Protein AF-A0A348N1P0-F1 (afdb_monomer_lite)

pLDDT: mean 90.87, std 13.19, range [50.12, 98.62]

Structure (mmCIF, N/CA/C/O backbone):
data_AF-A0A348N1P0-F1
#
_entry.id   AF-A0A348N1P0-F1
#
loop_
_atom_site.group_PDB
_atom_site.id
_atom_site.type_symbol
_atom_site.label_atom_id
_atom_site.label_alt_id
_atom_site.label_comp_id
_atom_site.label_asym_id
_atom_site.label_entity_id
_atom_site.label_seq_id
_atom_site.pdbx_PDB_ins_code
_atom_site.Cartn_x
_atom_site.Cartn_y
_atom_site.Cartn_z
_atom_site.occupancy
_atom_site.B_iso_or_equiv
_atom_site.auth_seq_id
_atom_site.auth_comp_id
_atom_site.auth_asym_id
_atom_site.auth_atom_id
_atom_site.pdbx_PDB_model_num
ATOM 1 N N . ALA A 1 1 ? 12.861 -6.889 -26.260 1.00 60.06 1 ALA A N 1
ATOM 2 C CA . ALA A 1 1 ? 13.540 -8.095 -26.791 1.00 60.06 1 ALA A CA 1
ATOM 3 C C . ALA A 1 1 ? 12.643 -9.335 -26.723 1.00 60.06 1 ALA A C 1
ATOM 5 O O . ALA A 1 1 ? 12.264 -9.810 -27.781 1.00 60.06 1 ALA A O 1
ATOM 6 N N . LYS A 1 2 ? 12.214 -9.805 -25.535 1.00 54.12 2 LYS A N 1
ATOM 7 C CA . LYS A 1 2 ? 11.290 -10.959 -25.396 1.00 54.12 2 LYS A CA 1
ATOM 8 C C . LYS A 1 2 ? 9.983 -10.829 -26.199 1.00 54.12 2 LYS A C 1
ATOM 10 O O . LYS A 1 2 ? 9.609 -11.762 -26.891 1.00 54.12 2 LYS A O 1
ATOM 15 N N . GLY A 1 3 ? 9.344 -9.656 -26.191 1.00 59.50 3 GLY A N 1
ATOM 16 C CA . GLY A 1 3 ? 8.125 -9.423 -26.982 1.00 59.50 3 GLY A CA 1
ATOM 17 C C . GLY A 1 3 ? 8.316 -9.469 -28.507 1.00 59.50 3 GLY A C 1
ATOM 18 O O . GLY A 1 3 ? 7.347 -9.676 -29.222 1.00 59.50 3 GLY A O 1
ATOM 19 N N . MET A 1 4 ? 9.547 -9.319 -29.017 1.00 58.16 4 MET A N 1
ATOM 20 C CA . MET A 1 4 ? 9.832 -9.373 -30.462 1.00 58.16 4 MET A CA 1
ATOM 21 C C . MET A 1 4 ? 10.011 -10.803 -30.991 1.00 58.16 4 MET A C 1
ATOM 23 O O . MET A 1 4 ? 10.001 -10.992 -32.200 1.00 58.16 4 MET A O 1
ATOM 27 N N . VAL A 1 5 ? 10.175 -11.793 -30.106 1.00 62.28 5 VAL A N 1
ATOM 28 C CA . VAL A 1 5 ? 10.365 -13.215 -30.463 1.00 62.28 5 VAL A CA 1
ATOM 29 C C . VAL A 1 5 ? 9.165 -14.087 -30.066 1.00 62.28 5 VAL A C 1
ATOM 31 O O . VAL A 1 5 ? 9.246 -15.317 -30.086 1.00 62.28 5 VAL A O 1
ATOM 34 N N . PHE A 1 6 ? 8.039 -13.459 -29.699 1.00 50.12 6 PHE A N 1
ATOM 35 C CA . PHE A 1 6 ? 6.795 -14.161 -29.390 1.00 50.12 6 PHE A CA 1
ATOM 36 C C . PHE A 1 6 ? 6.279 -14.893 -30.635 1.00 50.12 6 PHE A C 1
ATOM 38 O O . PHE A 1 6 ? 5.990 -14.262 -31.650 1.00 50.12 6 PHE A O 1
ATOM 45 N N . GLY A 1 7 ? 6.182 -16.222 -30.556 1.00 55.19 7 GLY A N 1
ATOM 46 C CA . GLY A 1 7 ? 5.753 -17.092 -31.659 1.00 55.19 7 GLY A CA 1
ATOM 47 C C . GLY A 1 7 ? 6.871 -17.935 -32.283 1.00 55.19 7 GLY A C 1
ATOM 48 O O . GLY A 1 7 ? 6.569 -18.964 -32.878 1.00 55.19 7 GLY A O 1
ATOM 49 N N . GLU A 1 8 ? 8.143 -17.564 -32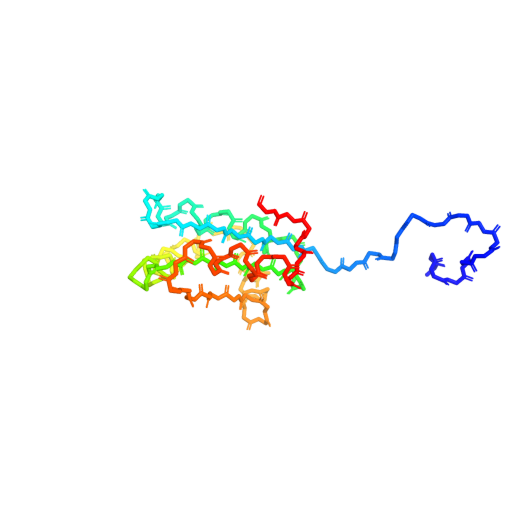.098 1.00 63.62 8 GLU A N 1
ATOM 50 C CA . GLU A 1 8 ? 9.306 -18.340 -32.575 1.00 63.62 8 GLU A CA 1
ATOM 51 C C . GLU A 1 8 ? 9.968 -19.141 -31.438 1.00 63.62 8 GLU A C 1
ATOM 53 O O . GLU A 1 8 ? 10.481 -20.240 -31.645 1.00 63.62 8 GLU A O 1
ATOM 58 N N . VAL A 1 9 ? 9.882 -18.625 -30.208 1.00 63.38 9 VAL A N 1
ATOM 59 C CA . VAL A 1 9 ? 10.261 -19.308 -28.964 1.00 63.38 9 VAL A CA 1
ATOM 60 C C . VAL A 1 9 ? 9.218 -19.032 -27.877 1.00 63.38 9 VAL A C 1
ATOM 62 O O . VAL A 1 9 ? 8.563 -17.987 -27.880 1.00 63.38 9 VAL A O 1
ATOM 65 N N . GLY A 1 10 ? 9.047 -19.964 -26.935 1.00 53.12 10 GLY A N 1
ATOM 66 C CA . GLY A 1 10 ? 8.177 -19.758 -25.776 1.00 53.12 10 GLY A CA 1
ATOM 67 C C . GLY A 1 10 ? 8.716 -18.639 -24.883 1.00 53.12 10 GLY A C 1
ATOM 68 O O . GLY A 1 10 ? 9.888 -18.653 -24.507 1.00 53.12 10 GLY A O 1
ATOM 69 N N . ILE A 1 11 ? 7.868 -17.674 -24.536 1.00 62.03 11 ILE A N 1
ATOM 70 C CA . ILE A 1 11 ? 8.147 -16.700 -23.477 1.00 62.03 11 ILE A CA 1
ATOM 71 C C . ILE A 1 11 ? 7.123 -16.914 -22.367 1.00 62.03 11 ILE A C 1
ATOM 73 O O . ILE A 1 11 ? 5.958 -17.159 -22.657 1.00 62.03 11 ILE A O 1
ATOM 77 N N . ASP A 1 12 ? 7.577 -16.828 -21.120 1.00 63.31 12 ASP A N 1
ATOM 78 C CA . ASP A 1 12 ? 6.749 -17.111 -19.943 1.00 63.31 12 ASP A CA 1
ATOM 79 C C . ASP A 1 12 ? 5.660 -16.036 -19.763 1.00 63.31 12 ASP A C 1
ATOM 81 O O . ASP A 1 12 ? 4.467 -16.304 -19.847 1.00 63.31 12 ASP A O 1
ATOM 85 N N . MET A 1 13 ? 6.084 -14.775 -19.628 1.00 57.34 13 MET A N 1
ATOM 86 C CA . MET A 1 13 ? 5.218 -13.607 -19.475 1.00 57.34 13 MET A CA 1
ATOM 87 C C . MET A 1 13 ? 5.992 -12.334 -19.861 1.00 57.34 13 MET A C 1
ATOM 89 O O . MET A 1 13 ? 7.229 -12.297 -19.785 1.00 57.34 13 MET A O 1
ATOM 93 N N . ILE A 1 14 ? 5.286 -11.291 -20.306 1.00 63.12 14 ILE A N 1
ATOM 94 C CA . ILE A 1 14 ? 5.850 -9.938 -20.415 1.00 63.12 14 ILE A CA 1
ATOM 95 C C . ILE A 1 14 ? 5.804 -9.334 -19.010 1.00 63.12 14 ILE A C 1
ATOM 97 O O . ILE A 1 14 ? 4.722 -9.207 -18.451 1.00 63.12 14 ILE A O 1
ATOM 101 N N . ALA A 1 15 ? 6.963 -9.003 -18.437 1.00 61.16 15 ALA A N 1
ATOM 102 C CA . ALA A 1 15 ? 7.027 -8.449 -17.088 1.00 61.16 15 ALA A CA 1
ATOM 103 C C . ALA A 1 15 ? 6.375 -7.057 -17.041 1.00 61.16 15 ALA A C 1
ATOM 105 O O . ALA A 1 15 ? 6.710 -6.192 -17.855 1.00 61.16 15 ALA A O 1
ATOM 106 N N . GLY A 1 16 ? 5.443 -6.880 -16.106 1.00 72.81 16 GLY A N 1
ATOM 107 C CA . GLY A 1 16 ? 4.964 -5.577 -15.658 1.00 72.81 16 GLY A CA 1
ATOM 108 C C . GLY A 1 16 ? 5.772 -5.083 -14.452 1.00 72.81 16 GLY A C 1
ATOM 109 O O . GLY A 1 16 ? 6.650 -5.803 -13.975 1.00 72.81 16 GLY A O 1
ATOM 110 N N . PRO A 1 17 ? 5.504 -3.858 -13.979 1.00 79.31 17 PRO A N 1
ATOM 111 C CA . PRO A 1 17 ? 6.059 -3.368 -12.724 1.00 79.31 17 PRO A CA 1
ATOM 112 C C . PRO A 1 17 ? 5.591 -4.237 -11.555 1.00 79.31 17 PRO A C 1
ATOM 114 O O . PRO A 1 17 ? 4.458 -4.717 -11.560 1.00 79.31 17 PRO A O 1
ATOM 117 N N . SER A 1 18 ? 6.467 -4.426 -10.574 1.00 86.94 18 SER A N 1
ATOM 118 C CA . SER A 1 18 ? 6.203 -5.290 -9.428 1.00 86.94 18 SER A CA 1
ATOM 119 C C . SER A 1 18 ? 5.126 -4.698 -8.512 1.00 86.94 18 SER A C 1
ATOM 121 O O . SER A 1 18 ? 5.088 -3.484 -8.288 1.00 86.94 18 SER A O 1
ATOM 123 N N . GLU A 1 19 ? 4.289 -5.552 -7.922 1.00 91.75 19 GLU A N 1
ATOM 124 C CA . GLU A 1 19 ? 3.143 -5.123 -7.104 1.00 91.75 19 GLU A CA 1
ATOM 125 C C . GLU A 1 19 ? 3.070 -5.856 -5.757 1.00 91.75 19 GLU A C 1
ATOM 127 O O . GLU A 1 19 ? 3.329 -7.060 -5.683 1.00 91.75 19 GLU A O 1
ATOM 132 N N . ILE A 1 20 ? 2.692 -5.125 -4.704 1.00 94.81 20 ILE A N 1
ATOM 133 C CA . ILE A 1 20 ? 2.227 -5.675 -3.428 1.00 94.81 20 ILE A CA 1
ATOM 134 C C . ILE A 1 20 ? 0.879 -5.058 -3.049 1.00 94.81 20 ILE A C 1
ATOM 136 O O . ILE A 1 20 ? 0.692 -3.838 -3.116 1.00 94.81 2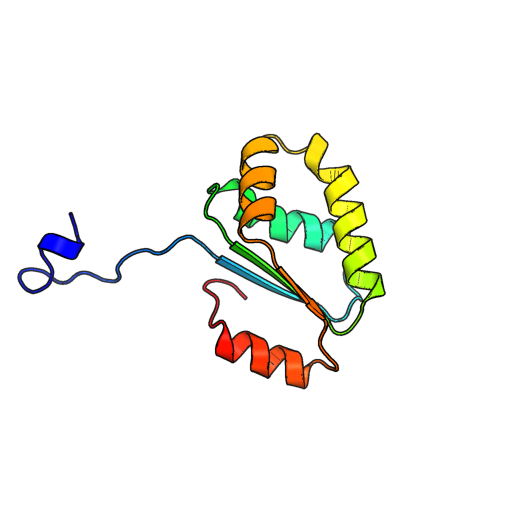0 ILE A O 1
ATOM 140 N N . LEU A 1 21 ? -0.048 -5.900 -2.605 1.00 97.56 21 LEU A N 1
ATOM 141 C CA . LEU A 1 21 ? -1.313 -5.492 -2.018 1.00 97.56 21 LEU A CA 1
ATOM 142 C C . LEU A 1 21 ? -1.446 -6.131 -0.642 1.00 97.56 21 LEU A C 1
ATOM 144 O O . LEU A 1 21 ? -1.378 -7.341 -0.519 1.00 97.56 21 LEU A O 1
ATOM 148 N N . ILE A 1 22 ? -1.700 -5.327 0.384 1.00 98.06 22 ILE A N 1
ATOM 149 C CA . ILE A 1 22 ? -1.905 -5.800 1.753 1.00 98.06 22 ILE A CA 1
ATOM 150 C C . ILE A 1 22 ? -3.367 -5.592 2.135 1.00 98.06 22 ILE A C 1
ATOM 152 O O . ILE A 1 22 ? -3.890 -4.486 2.005 1.00 98.06 22 ILE A O 1
ATOM 156 N N . VAL A 1 23 ? -4.022 -6.630 2.657 1.00 97.94 23 VAL A N 1
ATOM 157 C CA . VAL A 1 23 ? -5.332 -6.514 3.320 1.00 97.94 23 VAL A CA 1
ATOM 158 C C . VAL A 1 23 ? -5.131 -6.612 4.829 1.00 97.94 23 VAL A C 1
ATOM 160 O O . VAL A 1 23 ? -4.578 -7.596 5.313 1.00 97.94 23 VAL A O 1
ATOM 163 N N . CYS A 1 24 ? -5.585 -5.610 5.583 1.00 97.38 24 CYS A N 1
ATOM 164 C CA . CYS A 1 24 ? -5.414 -5.570 7.036 1.00 97.38 24 CYS A CA 1
ATOM 165 C C . CYS A 1 24 ? -6.702 -5.136 7.749 1.00 97.38 24 CYS A C 1
ATOM 167 O O . CYS A 1 24 ? -7.348 -4.173 7.345 1.00 97.38 24 CYS A O 1
ATOM 169 N N . ASP A 1 25 ? -7.039 -5.807 8.851 1.00 95.94 25 ASP A N 1
ATOM 170 C CA . ASP A 1 25 ? -8.209 -5.520 9.699 1.00 95.94 25 ASP A CA 1
ATOM 171 C C . ASP A 1 25 ? -7.915 -4.499 10.819 1.00 95.94 25 ASP A C 1
ATOM 173 O O . ASP A 1 25 ? -8.642 -4.412 11.810 1.00 95.94 25 ASP A O 1
ATOM 177 N N . GLY A 1 26 ? -6.793 -3.783 10.705 1.00 95.44 26 GLY A N 1
ATOM 178 C CA . GLY A 1 26 ? -6.363 -2.746 11.642 1.00 95.44 26 GLY A CA 1
ATOM 179 C C . GLY A 1 26 ? -5.705 -3.244 12.932 1.00 95.44 26 GLY A C 1
ATOM 180 O O . GLY A 1 26 ? -5.332 -2.433 13.778 1.00 95.44 26 GLY A O 1
ATOM 181 N N . LYS A 1 27 ? -5.534 -4.561 13.117 1.00 96.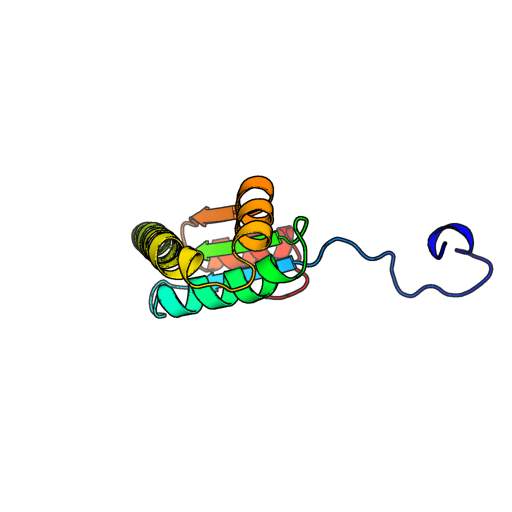69 27 LYS A N 1
ATOM 182 C CA . LYS A 1 27 ? -4.974 -5.124 14.364 1.00 96.69 27 LYS A CA 1
ATOM 183 C C . LYS A 1 27 ? -3.458 -5.296 14.359 1.00 96.69 27 LYS A C 1
ATOM 185 O O . LYS A 1 27 ? -2.874 -5.536 15.417 1.00 96.69 27 LYS A O 1
ATOM 190 N N . THR A 1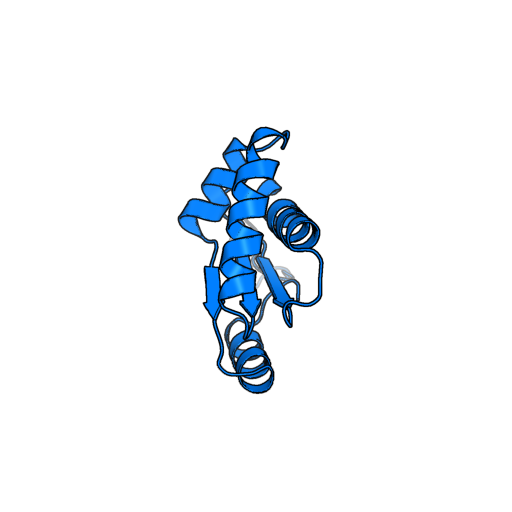 28 ? -2.832 -5.215 13.192 1.00 97.38 28 THR A N 1
ATOM 191 C CA . THR A 1 28 ? -1.374 -5.296 13.043 1.00 97.38 28 THR A CA 1
ATOM 192 C C . THR A 1 28 ? -0.727 -3.959 13.384 1.00 97.38 28 THR A C 1
ATOM 194 O O . THR A 1 28 ? -1.344 -2.914 13.225 1.00 97.38 28 THR A O 1
ATOM 197 N N . ASP A 1 29 ? 0.522 -3.972 13.846 1.00 98.19 29 ASP A N 1
ATOM 198 C CA . ASP A 1 29 ? 1.277 -2.738 14.063 1.00 98.19 29 ASP A CA 1
ATOM 199 C C . ASP A 1 29 ? 1.381 -1.926 12.747 1.00 98.19 29 ASP A C 1
ATOM 201 O O . ASP A 1 29 ? 1.883 -2.454 11.746 1.00 98.19 29 ASP A O 1
ATOM 205 N N . PRO A 1 30 ? 0.932 -0.654 12.715 1.00 98.38 30 PRO A N 1
ATOM 206 C CA . PRO A 1 30 ? 1.041 0.196 11.532 1.00 98.38 30 PRO A CA 1
ATOM 207 C C . PRO A 1 30 ? 2.476 0.372 11.019 1.00 98.38 30 PRO A C 1
ATOM 209 O O . PRO A 1 30 ? 2.670 0.566 9.820 1.00 98.38 30 PRO A O 1
ATOM 212 N N . GLU A 1 31 ? 3.485 0.309 11.897 1.00 98.25 31 GLU A N 1
ATOM 213 C CA . GLU A 1 31 ? 4.889 0.404 11.484 1.00 98.25 31 GLU A CA 1
ATOM 214 C C . GLU A 1 31 ? 5.330 -0.827 10.690 1.00 98.25 31 GLU A C 1
ATOM 216 O O . GLU A 1 31 ? 6.123 -0.697 9.761 1.00 98.25 31 GLU A O 1
ATOM 221 N N . TRP A 1 32 ? 4.781 -2.007 10.987 1.00 98.25 32 TRP A N 1
ATOM 222 C CA . TRP A 1 32 ? 5.083 -3.220 10.223 1.00 98.25 32 TRP A CA 1
ATOM 223 C C . TRP A 1 32 ? 4.459 -3.154 8.831 1.00 98.25 32 TRP A C 1
ATOM 225 O O . TRP A 1 32 ? 5.151 -3.404 7.852 1.00 98.25 32 TRP A O 1
ATOM 235 N N . ILE A 1 33 ? 3.206 -2.698 8.728 1.00 98.25 33 ILE A N 1
ATOM 236 C CA . ILE A 1 33 ? 2.552 -2.494 7.426 1.00 98.25 33 ILE A CA 1
ATOM 237 C C . ILE A 1 33 ? 3.302 -1.453 6.588 1.00 98.25 33 ILE A C 1
ATOM 239 O O . ILE A 1 33 ? 3.508 -1.650 5.394 1.00 98.25 33 ILE A O 1
ATOM 243 N N . ALA A 1 34 ? 3.751 -0.355 7.203 1.00 98.12 34 ALA A N 1
ATOM 244 C CA . ALA A 1 34 ? 4.566 0.644 6.517 1.00 98.12 34 ALA A CA 1
ATOM 245 C C . ALA A 1 34 ? 5.868 0.041 5.959 1.00 98.12 34 ALA A C 1
ATOM 247 O O . ALA A 1 34 ? 6.225 0.317 4.814 1.00 98.12 34 ALA A O 1
ATOM 248 N N . MET A 1 35 ? 6.554 -0.798 6.742 1.00 97.75 35 MET A N 1
ATOM 249 C CA . MET A 1 35 ? 7.771 -1.483 6.302 1.00 97.75 35 MET A CA 1
ATOM 250 C C . MET A 1 35 ? 7.507 -2.495 5.184 1.00 97.75 35 MET A C 1
ATOM 252 O O . MET A 1 35 ? 8.292 -2.546 4.239 1.00 97.75 35 MET A O 1
ATOM 256 N N . ASP A 1 36 ? 6.405 -3.244 5.236 1.00 97.00 36 ASP A N 1
ATOM 257 C CA . ASP A 1 36 ? 6.033 -4.177 4.167 1.00 97.00 36 ASP A CA 1
ATOM 258 C C . ASP A 1 36 ? 5.737 -3.431 2.856 1.00 97.00 36 ASP A C 1
ATOM 260 O O . ASP A 1 36 ? 6.241 -3.813 1.799 1.00 97.00 36 ASP A O 1
ATOM 264 N N . LEU A 1 37 ? 5.016 -2.304 2.907 1.00 97.25 37 LEU A N 1
ATOM 265 C CA . LEU A 1 37 ? 4.792 -1.452 1.731 1.00 97.25 37 LEU A CA 1
ATOM 266 C C . LEU A 1 37 ? 6.112 -0.887 1.176 1.00 97.25 37 LEU A C 1
ATOM 268 O O . LEU A 1 37 ? 6.319 -0.864 -0.039 1.00 97.25 37 LEU A O 1
ATOM 272 N N . PHE A 1 38 ? 7.024 -0.453 2.052 1.00 97.50 38 PHE A N 1
ATOM 273 C CA . PHE A 1 38 ? 8.350 0.021 1.647 1.00 97.50 38 PHE A CA 1
ATOM 274 C C . PHE A 1 38 ? 9.205 -1.078 1.024 1.00 97.50 38 PHE A C 1
ATOM 276 O O . PHE A 1 38 ? 9.944 -0.785 0.085 1.00 97.50 38 PHE A O 1
ATOM 283 N N . SER A 1 39 ? 9.075 -2.319 1.502 1.00 94.44 39 SER A N 1
ATOM 284 C CA . SER A 1 39 ? 9.847 -3.453 0.995 1.00 94.44 39 SER A CA 1
ATOM 285 C C . SER A 1 39 ? 9.624 -3.685 -0.495 1.00 94.44 39 SER A C 1
ATOM 287 O O . SER A 1 39 ? 10.558 -4.065 -1.180 1.00 94.44 39 SER A O 1
ATOM 289 N N . GLN A 1 40 ? 8.434 -3.381 -1.026 1.00 93.75 40 GLN A N 1
ATOM 290 C CA . GLN A 1 40 ? 8.186 -3.424 -2.467 1.00 93.75 40 GLN A CA 1
ATOM 291 C C . GLN A 1 40 ? 8.555 -2.105 -3.153 1.00 93.75 40 GLN A C 1
ATOM 293 O O . GLN A 1 40 ? 9.186 -2.105 -4.211 1.00 93.75 40 GLN A O 1
ATOM 298 N N . ALA A 1 41 ? 8.192 -0.971 -2.548 1.00 95.00 41 ALA A N 1
ATOM 299 C CA . ALA A 1 41 ? 8.429 0.354 -3.122 1.00 95.00 41 ALA A CA 1
ATOM 300 C C . ALA A 1 41 ? 9.925 0.684 -3.304 1.00 95.00 41 ALA A C 1
ATOM 302 O O . ALA A 1 41 ? 10.274 1.538 -4.112 1.00 95.00 41 ALA A O 1
ATOM 303 N N . GLU A 1 42 ? 10.833 0.024 -2.576 1.00 95.56 42 GLU A N 1
ATOM 304 C CA . GLU A 1 42 ? 12.279 0.251 -2.704 1.00 95.56 42 GLU A CA 1
ATOM 305 C C . GLU A 1 42 ? 12.940 -0.457 -3.901 1.00 95.56 42 GLU A C 1
ATOM 307 O O . GLU A 1 42 ? 14.131 -0.236 -4.175 1.00 95.56 42 GLU A O 1
ATOM 312 N N . HIS A 1 43 ? 12.204 -1.338 -4.586 1.00 92.25 43 HIS A N 1
ATOM 313 C CA . HIS A 1 43 ? 12.723 -2.109 -5.714 1.00 92.25 43 HIS A CA 1
ATOM 314 C C . HIS A 1 43 ? 12.781 -1.286 -7.001 1.00 92.25 43 HIS A C 1
ATOM 316 O O . HIS A 1 43 ? 13.766 -1.398 -7.733 1.00 92.25 43 HIS A O 1
ATOM 322 N N . ASP A 1 44 ? 11.749 -0.485 -7.268 1.00 91.94 44 ASP A N 1
ATOM 323 C CA . ASP A 1 44 ? 11.586 0.280 -8.505 1.00 91.94 44 ASP A CA 1
ATOM 324 C C . ASP A 1 44 ? 10.687 1.508 -8.265 1.00 91.94 44 ASP A C 1
ATOM 326 O O . ASP A 1 44 ? 9.743 1.442 -7.480 1.00 91.94 44 ASP A O 1
ATOM 330 N N . GLU A 1 45 ? 10.948 2.620 -8.956 1.00 92.81 45 GLU A N 1
ATOM 331 C CA . GLU A 1 45 ? 10.103 3.825 -8.919 1.00 92.81 45 GLU A CA 1
ATOM 332 C C . GLU A 1 45 ? 8.709 3.566 -9.517 1.00 92.81 45 GLU A C 1
ATOM 334 O O . GLU A 1 45 ? 7.751 4.252 -9.170 1.00 92.81 45 GLU A O 1
ATOM 339 N N . ASP A 1 46 ? 8.580 2.553 -10.379 1.00 92.56 46 ASP A N 1
ATOM 340 C CA . ASP A 1 46 ? 7.312 2.105 -10.952 1.00 92.56 46 ASP A CA 1
ATOM 341 C C . ASP A 1 46 ? 6.622 1.005 -10.125 1.00 92.56 46 ASP A C 1
ATOM 343 O O . ASP A 1 46 ? 5.554 0.530 -10.526 1.00 92.56 46 ASP A O 1
ATOM 347 N N . ALA A 1 47 ? 7.188 0.595 -8.982 1.00 92.62 47 ALA A N 1
ATOM 348 C CA . ALA A 1 47 ? 6.566 -0.392 -8.103 1.00 92.62 47 ALA A CA 1
ATOM 349 C C . ALA A 1 47 ? 5.239 0.130 -7.531 1.00 92.62 47 ALA A C 1
ATOM 351 O O . ALA A 1 47 ? 5.071 1.328 -7.283 1.00 92.62 47 ALA A O 1
ATOM 352 N N . GLN A 1 48 ? 4.294 -0.779 -7.301 1.00 94.38 48 GLN A N 1
ATOM 353 C CA . GLN A 1 48 ? 2.967 -0.458 -6.787 1.00 94.38 48 GLN A CA 1
ATOM 354 C C . GLN A 1 48 ? 2.747 -1.082 -5.407 1.00 94.38 48 GLN A C 1
ATOM 356 O O . GLN A 1 48 ? 2.922 -2.285 -5.230 1.00 94.38 48 GLN A O 1
ATOM 361 N N . ALA A 1 49 ? 2.354 -0.251 -4.437 1.00 96.19 49 ALA A N 1
ATOM 362 C CA . ALA A 1 49 ? 2.103 -0.657 -3.057 1.00 96.19 49 ALA A CA 1
ATOM 363 C C . ALA A 1 49 ? 0.695 -0.226 -2.621 1.00 96.19 49 ALA A C 1
ATOM 365 O O . ALA A 1 49 ? 0.385 0.967 -2.571 1.00 96.19 49 ALA A O 1
ATOM 366 N N . ILE A 1 50 ? -0.171 -1.195 -2.329 1.00 97.81 50 ILE A N 1
ATOM 367 C CA . ILE A 1 50 ? -1.588 -0.965 -2.030 1.00 97.81 50 ILE A CA 1
ATOM 368 C C . ILE A 1 50 ? -1.911 -1.474 -0.624 1.00 97.81 50 ILE A C 1
ATOM 370 O O . ILE A 1 50 ? -1.550 -2.592 -0.272 1.00 97.81 50 ILE A O 1
ATOM 374 N N . LEU A 1 51 ? -2.634 -0.681 0.168 1.00 98.44 51 LEU A N 1
ATOM 375 C CA . LEU A 1 51 ? -3.237 -1.115 1.431 1.00 98.44 51 LEU A CA 1
ATOM 376 C C . LEU A 1 51 ? -4.761 -1.073 1.315 1.00 98.44 51 LEU A C 1
ATOM 378 O O . LEU A 1 51 ? -5.325 -0.041 0.956 1.00 98.44 51 LEU A O 1
ATOM 382 N N . ILE A 1 52 ? -5.420 -2.171 1.676 1.00 98.56 52 ILE A N 1
ATOM 383 C CA . ILE A 1 52 ? -6.872 -2.275 1.825 1.00 98.56 52 ILE A CA 1
ATOM 384 C C . ILE A 1 52 ? -7.207 -2.530 3.293 1.00 98.56 52 ILE A C 1
ATOM 386 O O . ILE A 1 52 ? -6.642 -3.423 3.924 1.00 98.56 52 ILE A O 1
ATOM 390 N N . THR A 1 53 ? -8.149 -1.768 3.836 1.00 98.56 53 THR A N 1
ATOM 391 C CA . THR A 1 53 ? -8.652 -1.964 5.201 1.00 98.56 53 THR A CA 1
ATOM 392 C C . THR A 1 53 ? -10.076 -1.435 5.335 1.00 98.56 53 THR A C 1
ATOM 394 O O . THR A 1 53 ? -10.499 -0.599 4.539 1.00 98.56 53 THR A O 1
ATOM 397 N N . ASP A 1 54 ? -10.825 -1.919 6.322 1.00 98.06 54 ASP A N 1
ATOM 398 C CA . ASP A 1 54 ? -12.113 -1.357 6.746 1.00 98.06 54 ASP A CA 1
ATOM 399 C C . ASP A 1 54 ? -11.971 -0.320 7.879 1.00 98.06 54 ASP A C 1
ATOM 401 O O . ASP A 1 54 ? -12.963 0.246 8.342 1.00 98.06 54 ASP A O 1
ATOM 405 N N . ASP A 1 55 ? -10.736 -0.013 8.294 1.00 98.19 55 ASP A N 1
ATOM 406 C CA . ASP A 1 55 ? -10.431 0.946 9.353 1.00 98.19 55 ASP A CA 1
ATOM 407 C C . ASP A 1 55 ? -9.737 2.206 8.802 1.00 98.19 55 ASP A C 1
ATOM 409 O O . ASP A 1 55 ? -8.547 2.229 8.477 1.00 98.19 55 ASP A O 1
ATOM 413 N N . ALA A 1 56 ? -10.485 3.309 8.741 1.00 97.94 56 ALA A N 1
ATOM 414 C CA . ALA A 1 56 ? -9.960 4.597 8.294 1.00 97.94 56 ALA A CA 1
ATOM 415 C C . ALA A 1 56 ? -8.863 5.152 9.222 1.00 97.94 56 ALA A C 1
ATOM 417 O O . ALA A 1 56 ? -7.901 5.754 8.742 1.00 97.94 56 ALA A O 1
ATOM 418 N N . ALA A 1 57 ? -8.977 4.934 10.536 1.00 98.25 57 ALA A N 1
ATOM 419 C CA . ALA A 1 57 ? -7.973 5.392 11.493 1.00 98.25 57 ALA A CA 1
ATOM 420 C C . ALA A 1 57 ? -6.668 4.602 11.335 1.00 98.25 57 ALA A C 1
ATOM 422 O O . ALA A 1 57 ? -5.578 5.143 11.533 1.00 98.25 57 ALA A O 1
ATOM 423 N N . PHE A 1 58 ? -6.766 3.339 10.917 1.00 98.50 58 PHE A N 1
ATOM 424 C CA . PHE A 1 58 ? -5.600 2.530 10.599 1.00 98.50 58 PHE A CA 1
ATOM 425 C C . PHE A 1 58 ? -4.818 3.075 9.397 1.00 98.50 58 PHE A C 1
ATOM 427 O O . PHE A 1 58 ? -3.590 3.139 9.454 1.00 98.50 58 PHE A O 1
ATOM 434 N N . ILE A 1 59 ? -5.498 3.550 8.345 1.00 98.44 59 ILE A N 1
ATOM 435 C CA . ILE A 1 59 ? -4.836 4.205 7.199 1.00 98.44 59 ILE A CA 1
ATOM 436 C C . ILE A 1 59 ? -4.024 5.415 7.670 1.00 98.44 59 ILE A C 1
ATOM 438 O O . ILE A 1 59 ? -2.849 5.546 7.322 1.00 98.44 59 ILE A O 1
ATOM 442 N N . GLU A 1 60 ? -4.620 6.277 8.496 1.00 98.38 60 GLU A N 1
ATOM 443 C CA . GLU A 1 60 ? -3.928 7.447 9.049 1.00 98.38 60 GLU A CA 1
ATOM 444 C C . GLU A 1 60 ? -2.716 7.039 9.901 1.00 98.38 60 GLU A C 1
ATOM 446 O O . GLU A 1 60 ? -1.645 7.650 9.811 1.00 98.38 60 GLU A O 1
ATOM 451 N N . ALA A 1 61 ? -2.854 5.976 10.699 1.00 98.62 61 ALA A N 1
ATOM 452 C CA . ALA A 1 61 ? -1.772 5.446 11.519 1.00 98.62 61 ALA A CA 1
ATOM 453 C C . ALA A 1 61 ? -0.606 4.918 10.665 1.00 98.62 61 ALA A C 1
ATOM 455 O O . ALA A 1 61 ? 0.551 5.231 10.964 1.00 98.62 61 ALA A O 1
ATOM 456 N N . VAL A 1 62 ? -0.897 4.187 9.583 1.00 98.62 62 VAL A N 1
ATOM 457 C CA . VAL A 1 62 ? 0.111 3.689 8.634 1.00 98.62 62 VAL A CA 1
ATOM 458 C C . VAL A 1 62 ? 0.793 4.852 7.919 1.00 98.62 62 VAL A C 1
ATOM 460 O O . VAL A 1 62 ? 2.018 4.912 7.894 1.00 98.62 62 VAL A O 1
ATOM 463 N N . GLN A 1 63 ? 0.049 5.837 7.413 1.00 98.12 63 GLN A N 1
ATOM 464 C CA . GLN A 1 63 ? 0.640 7.011 6.757 1.00 98.12 63 GLN A CA 1
ATOM 465 C C . GLN A 1 63 ? 1.536 7.817 7.708 1.00 98.12 63 GLN A C 1
ATOM 467 O O . GLN A 1 63 ? 2.620 8.268 7.331 1.00 98.12 63 GLN A O 1
ATOM 472 N N . SER A 1 64 ? 1.120 7.959 8.967 1.00 98.38 64 SER A N 1
ATOM 473 C CA . SER A 1 64 ? 1.927 8.591 10.010 1.00 98.38 64 SER A CA 1
ATOM 474 C C . SER A 1 64 ? 3.209 7.801 10.295 1.00 98.38 64 SER A C 1
ATOM 476 O O . SER A 1 64 ? 4.285 8.393 10.411 1.00 98.38 64 SER A O 1
ATOM 478 N N . ALA A 1 65 ? 3.126 6.468 10.374 1.00 98.44 65 ALA A N 1
ATOM 479 C CA . ALA A 1 65 ? 4.288 5.590 10.501 1.00 98.44 65 ALA A CA 1
ATOM 480 C C . ALA A 1 65 ? 5.242 5.731 9.308 1.00 98.44 65 ALA A C 1
ATOM 482 O O . ALA A 1 65 ? 6.433 5.969 9.506 1.00 98.44 65 ALA A O 1
ATOM 483 N N . MET A 1 66 ? 4.717 5.700 8.083 1.00 98.31 66 MET A N 1
ATOM 484 C CA . MET A 1 66 ? 5.493 5.909 6.860 1.00 98.31 66 MET A CA 1
ATOM 485 C C . MET A 1 66 ? 6.236 7.248 6.891 1.00 98.31 66 MET A C 1
ATOM 487 O O . MET A 1 66 ? 7.426 7.287 6.597 1.00 98.31 66 MET A O 1
ATOM 491 N N . GLY A 1 67 ? 5.587 8.336 7.320 1.00 97.81 67 GLY A N 1
ATOM 492 C CA . GLY A 1 67 ? 6.232 9.646 7.450 1.00 97.81 67 GLY A CA 1
ATOM 493 C C . GLY A 1 67 ? 7.396 9.676 8.451 1.00 97.81 67 GLY A C 1
ATOM 494 O O . GLY A 1 67 ? 8.372 10.393 8.234 1.00 97.81 67 GLY A O 1
ATOM 495 N N . ARG A 1 68 ? 7.328 8.883 9.531 1.00 98.19 68 ARG A N 1
ATOM 496 C CA . ARG A 1 68 ? 8.424 8.749 10.510 1.00 98.19 68 ARG A CA 1
ATOM 497 C C . ARG A 1 68 ? 9.551 7.841 10.020 1.00 98.19 68 ARG A C 1
ATOM 499 O O . ARG A 1 68 ? 10.712 8.118 10.312 1.00 98.19 68 ARG A O 1
ATOM 506 N N . LEU A 1 69 ? 9.210 6.764 9.315 1.00 98.25 69 LEU A N 1
ATOM 507 C CA . LEU A 1 69 ? 10.145 5.721 8.891 1.00 98.25 69 LEU A CA 1
ATOM 508 C C . LEU A 1 69 ? 10.879 6.074 7.596 1.00 98.25 69 LEU A C 1
ATOM 510 O O . LEU A 1 69 ? 12.065 5.770 7.481 1.00 98.25 69 LEU A O 1
ATOM 514 N N . LEU A 1 70 ? 10.225 6.751 6.648 1.00 97.81 70 LEU A N 1
ATOM 515 C CA . LEU A 1 70 ? 10.797 7.068 5.337 1.00 97.81 70 LEU A CA 1
ATOM 516 C C . LEU A 1 70 ? 12.181 7.750 5.415 1.00 97.81 70 LEU A C 1
ATOM 518 O O . LEU A 1 70 ? 13.081 7.279 4.722 1.00 97.81 70 LEU A O 1
ATOM 522 N N . PRO A 1 71 ? 12.429 8.751 6.292 1.00 97.94 71 PRO A N 1
ATOM 523 C CA . PRO A 1 71 ? 13.747 9.390 6.412 1.00 97.94 71 PRO A CA 1
ATOM 524 C C . PRO A 1 71 ? 14.875 8.460 6.882 1.00 97.94 71 PRO A C 1
ATOM 526 O O . PRO A 1 71 ? 16.049 8.817 6.810 1.00 97.94 71 PRO A O 1
ATOM 529 N N . THR A 1 72 ? 14.530 7.289 7.423 1.00 97.25 72 THR A N 1
ATOM 530 C CA . THR A 1 72 ? 15.488 6.282 7.903 1.00 97.25 72 THR A CA 1
ATOM 531 C C . THR A 1 72 ? 15.831 5.237 6.841 1.00 97.25 72 THR A C 1
ATOM 533 O O . THR A 1 72 ? 16.766 4.458 7.027 1.00 97.25 72 THR A O 1
ATOM 536 N N . MET A 1 73 ? 15.101 5.216 5.721 1.00 97.75 73 MET A N 1
ATOM 537 C CA . MET A 1 73 ? 15.270 4.224 4.664 1.00 97.75 73 MET A CA 1
ATOM 538 C C . MET A 1 73 ? 16.465 4.563 3.771 1.00 97.75 73 MET A C 1
ATOM 540 O O . MET A 1 73 ? 16.610 5.686 3.290 1.00 97.75 73 MET A O 1
ATOM 544 N N . ALA A 1 74 ? 17.301 3.564 3.472 1.00 96.56 74 ALA A N 1
ATOM 545 C CA . ALA A 1 74 ? 18.475 3.749 2.615 1.00 96.56 74 ALA A CA 1
ATOM 546 C C . ALA A 1 74 ? 18.108 4.192 1.185 1.00 96.56 74 ALA A C 1
ATOM 548 O O . ALA A 1 74 ? 18.863 4.926 0.551 1.00 96.56 74 ALA A O 1
ATOM 549 N N . ARG A 1 75 ? 16.944 3.754 0.690 1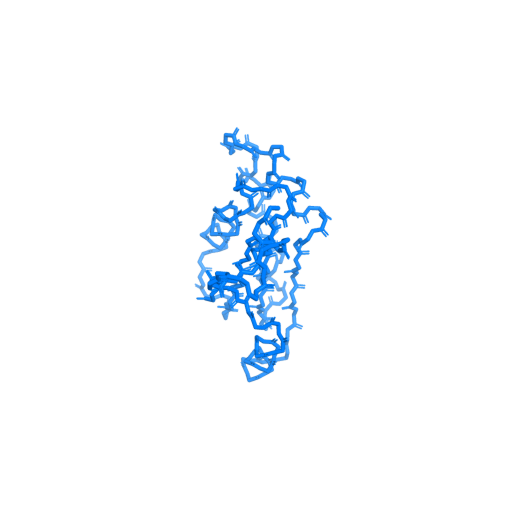.00 97.06 75 ARG A N 1
ATOM 550 C CA . ARG A 1 75 ? 16.411 4.053 -0.648 1.00 97.06 75 ARG A CA 1
ATOM 551 C C . ARG A 1 75 ? 15.203 4.993 -0.609 1.00 97.06 75 ARG A C 1
ATOM 553 O O . ARG A 1 75 ? 14.302 4.872 -1.433 1.00 97.06 75 ARG A O 1
ATOM 560 N N . GLN A 1 76 ? 15.177 5.931 0.341 1.00 97.06 76 GLN A N 1
ATOM 561 C CA . GLN A 1 76 ? 14.038 6.836 0.556 1.00 97.06 76 GLN A CA 1
ATOM 562 C C . GLN A 1 76 ? 13.548 7.553 -0.716 1.00 97.06 76 GLN A C 1
ATOM 564 O O . GLN A 1 76 ? 12.347 7.726 -0.877 1.00 97.06 76 GLN A O 1
ATOM 569 N N . GLU A 1 77 ? 14.446 7.939 -1.630 1.00 97.38 77 GLU A N 1
ATOM 570 C CA . GLU A 1 77 ? 14.079 8.666 -2.854 1.00 97.38 77 GLU A CA 1
ATOM 571 C C . GLU A 1 77 ? 13.252 7.788 -3.804 1.00 97.38 77 GLU A C 1
ATOM 573 O O . GLU A 1 77 ? 12.207 8.228 -4.277 1.00 97.38 77 GLU A O 1
ATOM 578 N N . ILE A 1 78 ? 13.662 6.530 -4.006 1.00 96.75 78 ILE A N 1
ATOM 579 C CA . ILE A 1 78 ? 12.948 5.552 -4.848 1.00 96.75 78 ILE A CA 1
ATOM 580 C C . ILE A 1 78 ? 11.587 5.231 -4.230 1.00 96.75 78 ILE A C 1
ATOM 582 O O . ILE A 1 78 ? 10.562 5.326 -4.904 1.00 96.75 78 ILE A O 1
ATOM 586 N N . ILE A 1 79 ? 11.572 4.941 -2.923 1.00 97.00 79 ILE A N 1
ATOM 587 C CA . ILE A 1 79 ? 10.338 4.676 -2.172 1.00 97.00 79 ILE A CA 1
ATOM 588 C C . ILE A 1 79 ? 9.374 5.855 -2.329 1.00 97.00 79 ILE A C 1
ATOM 590 O O . ILE A 1 79 ? 8.197 5.670 -2.624 1.00 97.00 79 ILE A O 1
ATOM 594 N N . GLN A 1 80 ? 9.862 7.087 -2.179 1.00 96.81 80 GLN A N 1
ATOM 595 C CA . GLN A 1 80 ? 9.034 8.277 -2.314 1.00 96.81 80 GLN A CA 1
ATOM 596 C C . GLN A 1 80 ? 8.444 8.419 -3.725 1.00 96.81 80 GLN A C 1
ATOM 598 O O . GLN A 1 80 ? 7.263 8.745 -3.837 1.00 96.81 80 GLN A O 1
ATOM 603 N N . GLN A 1 81 ? 9.222 8.163 -4.783 1.00 96.75 81 GLN A N 1
ATOM 604 C CA . GLN A 1 81 ? 8.721 8.205 -6.163 1.00 96.75 81 GLN A CA 1
ATOM 605 C C . GLN A 1 81 ? 7.648 7.137 -6.416 1.00 96.75 81 GLN A C 1
ATOM 607 O O . GLN A 1 81 ? 6.576 7.474 -6.923 1.00 96.75 81 GLN A O 1
ATOM 612 N N . SER A 1 82 ? 7.890 5.888 -6.006 1.00 96.38 82 SER A N 1
ATOM 613 C CA . SER A 1 82 ? 6.916 4.793 -6.132 1.00 96.38 82 SER A CA 1
ATOM 614 C C . SER A 1 82 ? 5.604 5.122 -5.423 1.00 96.38 82 SER A C 1
ATOM 616 O O . SER A 1 82 ? 4.523 5.060 -6.019 1.00 96.38 82 SER A O 1
ATOM 618 N N . LEU A 1 83 ? 5.687 5.581 -4.172 1.00 94.81 83 LEU A N 1
ATOM 619 C CA . LEU A 1 83 ? 4.500 5.902 -3.390 1.00 94.81 83 LEU A CA 1
ATOM 620 C C . LEU A 1 83 ? 3.717 7.087 -3.965 1.00 94.81 83 LEU A C 1
ATOM 622 O O . LEU A 1 83 ? 2.490 7.049 -3.988 1.00 94.81 83 LEU A O 1
ATOM 626 N N . GLN A 1 84 ? 4.397 8.131 -4.445 1.00 94.56 84 GLN A N 1
ATOM 627 C CA . GLN A 1 84 ? 3.736 9.313 -5.008 1.00 94.56 84 GLN A CA 1
ATOM 6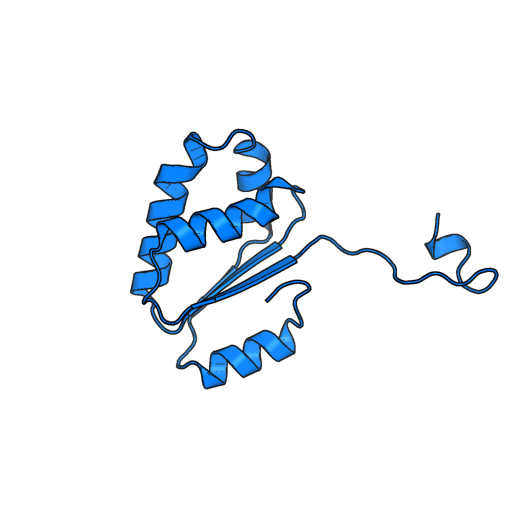28 C C . GLN A 1 84 ? 2.940 9.005 -6.276 1.00 94.56 84 GLN A C 1
ATOM 630 O O . GLN A 1 84 ? 1.893 9.614 -6.497 1.00 94.56 84 GLN A O 1
ATOM 635 N N . HIS A 1 85 ? 3.429 8.086 -7.107 1.00 91.00 85 HIS A N 1
ATOM 636 C CA . HIS A 1 85 ? 2.810 7.804 -8.397 1.00 91.00 85 HIS A CA 1
ATOM 637 C C . HIS A 1 85 ? 1.813 6.650 -8.350 1.00 91.00 85 HIS A C 1
ATOM 639 O O . HIS A 1 85 ? 0.864 6.644 -9.137 1.00 91.00 85 HIS A O 1
ATOM 645 N N . ARG A 1 86 ? 2.036 5.659 -7.477 1.00 93.44 86 ARG A N 1
ATOM 646 C CA . ARG A 1 86 ? 1.363 4.360 -7.593 1.00 93.44 86 ARG A CA 1
ATOM 647 C C . ARG A 1 86 ? 0.842 3.772 -6.292 1.00 93.44 86 ARG A C 1
ATOM 649 O O . ARG A 1 86 ? 0.168 2.745 -6.358 1.00 93.44 86 ARG A O 1
ATOM 656 N N . ALA A 1 87 ? 1.099 4.383 -5.133 1.00 93.88 87 ALA A N 1
ATOM 657 C CA . ALA A 1 87 ? 0.488 3.881 -3.909 1.00 93.88 87 ALA A CA 1
ATOM 658 C C . ALA A 1 87 ? -1.014 4.165 -3.868 1.00 93.88 87 ALA A C 1
ATOM 660 O O . ALA A 1 87 ? -1.485 5.219 -4.301 1.00 93.88 87 ALA A O 1
ATOM 661 N N . ALA A 1 88 ? -1.762 3.232 -3.288 1.00 96.44 88 ALA A N 1
ATOM 662 C CA . ALA A 1 88 ? -3.184 3.402 -3.042 1.00 96.44 88 ALA A CA 1
ATOM 663 C C . ALA A 1 88 ? -3.552 2.910 -1.641 1.00 96.44 88 ALA A C 1
ATOM 665 O O . ALA A 1 88 ? -3.161 1.825 -1.222 1.00 96.44 88 ALA A O 1
ATOM 666 N N . PHE A 1 89 ? -4.348 3.708 -0.936 1.00 97.69 89 PHE A N 1
ATOM 667 C CA . PHE A 1 89 ? -4.960 3.336 0.335 1.00 97.69 89 PHE A CA 1
ATOM 668 C C . PHE A 1 89 ? -6.466 3.259 0.109 1.00 97.69 89 PHE A C 1
ATOM 670 O O . PHE A 1 89 ? -7.097 4.270 -0.204 1.00 97.69 89 PHE A O 1
ATOM 677 N N . ILE A 1 90 ? -7.026 2.059 0.201 1.00 98.06 90 ILE A N 1
ATOM 678 C CA . ILE A 1 90 ? -8.414 1.771 -0.147 1.00 98.06 90 ILE A CA 1
ATOM 679 C C . ILE A 1 90 ? -9.168 1.432 1.135 1.00 98.06 90 ILE A C 1
ATOM 681 O O . ILE A 1 90 ? -8.923 0.403 1.763 1.00 98.06 90 ILE A O 1
ATOM 685 N N . LEU A 1 91 ? -10.103 2.304 1.502 1.00 98.44 91 LEU A N 1
ATOM 686 C CA . LEU A 1 91 ? -11.056 2.042 2.571 1.00 98.44 91 LEU A CA 1
ATOM 687 C C . LEU A 1 91 ? -12.245 1.260 2.008 1.00 98.44 91 LEU A C 1
ATOM 689 O O . LEU A 1 91 ? -12.878 1.709 1.050 1.00 98.44 91 LEU A O 1
ATOM 693 N N . VAL A 1 92 ? -12.558 0.125 2.620 1.00 98.25 92 VAL A N 1
ATOM 694 C CA . VAL A 1 92 ? -13.738 -0.692 2.308 1.00 98.25 92 VAL A CA 1
ATOM 695 C C . VAL A 1 92 ? -14.726 -0.691 3.474 1.00 98.25 92 VAL A C 1
ATOM 697 O O . VAL A 1 92 ? -14.408 -0.250 4.574 1.00 98.25 92 VAL A O 1
ATOM 700 N N . GLN A 1 93 ? -15.947 -1.160 3.241 1.00 97.44 93 GLN A N 1
ATOM 701 C CA . GLN A 1 93 ? -16.983 -1.271 4.269 1.00 97.44 93 GLN A CA 1
ATOM 702 C C . GLN A 1 93 ? -16.741 -2.453 5.208 1.00 97.44 93 GLN A C 1
ATOM 704 O O . GLN A 1 93 ? -17.057 -2.366 6.392 1.00 97.44 93 GLN A O 1
ATOM 709 N N . ASP A 1 94 ? -16.232 -3.562 4.666 1.00 97.12 94 ASP A N 1
ATOM 710 C CA . ASP A 1 94 ? -15.901 -4.774 5.405 1.00 97.12 94 ASP A CA 1
ATOM 711 C C . ASP A 1 94 ? -14.899 -5.654 4.630 1.00 97.12 94 ASP A C 1
ATOM 713 O O . ASP A 1 94 ? -14.548 -5.402 3.472 1.00 97.12 94 ASP A O 1
ATOM 717 N N . MET A 1 95 ? -14.456 -6.741 5.263 1.00 96.12 95 MET A N 1
ATOM 718 C CA . MET A 1 95 ? -13.519 -7.688 4.653 1.00 96.12 95 MET A CA 1
ATOM 719 C C . MET A 1 95 ? -14.090 -8.476 3.459 1.00 96.12 95 MET A C 1
ATOM 721 O O . MET A 1 95 ? -13.315 -8.995 2.657 1.00 96.12 95 MET A O 1
ATOM 725 N N . ASN A 1 96 ? -15.413 -8.568 3.281 1.00 97.19 96 ASN A N 1
ATOM 726 C CA . ASN A 1 96 ? -15.978 -9.201 2.082 1.00 97.19 96 ASN A CA 1
ATOM 727 C C . ASN A 1 96 ? -15.821 -8.290 0.858 1.00 97.19 96 ASN A C 1
ATOM 729 O O . ASN A 1 96 ? -15.517 -8.762 -0.244 1.00 97.19 96 ASN A O 1
ATOM 733 N N . GLU A 1 97 ? -15.996 -6.982 1.046 1.00 98.00 97 GLU A N 1
ATOM 734 C CA . GLU A 1 97 ? -15.683 -5.996 0.016 1.00 98.00 97 GLU A CA 1
ATOM 735 C C . GLU A 1 97 ? -14.179 -5.992 -0.290 1.00 98.00 97 GLU A C 1
ATOM 737 O O . GLU A 1 97 ? -13.820 -6.015 -1.468 1.00 98.00 97 GLU A O 1
ATOM 742 N N . ALA A 1 98 ? -13.305 -6.101 0.724 1.00 97.06 98 ALA A N 1
ATOM 743 C CA . ALA A 1 98 ? -11.859 -6.244 0.506 1.00 97.06 98 ALA A CA 1
ATOM 744 C C . ALA A 1 98 ? -11.535 -7.395 -0.461 1.00 97.06 98 ALA A C 1
ATOM 746 O O . ALA A 1 98 ? -10.839 -7.185 -1.450 1.00 97.06 98 ALA A O 1
ATOM 747 N N . ILE A 1 99 ? -12.103 -8.588 -0.242 1.00 96.31 99 ILE A N 1
ATOM 748 C CA . ILE A 1 99 ? -11.905 -9.754 -1.126 1.00 96.31 99 ILE A CA 1
ATOM 749 C C . ILE A 1 99 ? -12.334 -9.443 -2.568 1.00 96.31 99 ILE A C 1
ATOM 751 O O . ILE A 1 99 ? -11.661 -9.831 -3.525 1.00 96.31 99 ILE A O 1
ATOM 755 N N . SER A 1 100 ? -13.450 -8.735 -2.743 1.00 97.38 100 SER A N 1
ATOM 756 C CA . SER A 1 100 ? -13.957 -8.362 -4.070 1.00 97.38 100 SER A CA 1
ATOM 757 C C . SER A 1 100 ? -13.016 -7.388 -4.787 1.00 97.38 100 SER A C 1
ATOM 759 O O . SER A 1 100 ? -12.758 -7.538 -5.985 1.00 97.38 100 SER A O 1
ATOM 761 N N . VAL A 1 101 ? -12.458 -6.425 -4.049 1.00 96.50 101 VAL A N 1
ATOM 762 C CA . VAL A 1 101 ? -11.469 -5.471 -4.564 1.00 96.50 101 VAL A CA 1
ATOM 763 C C . VAL A 1 101 ? -10.167 -6.186 -4.931 1.00 96.50 101 VAL A C 1
ATOM 765 O O . VAL A 1 101 ? -9.680 -6.002 -6.044 1.00 96.50 101 VAL A O 1
ATOM 768 N N . VAL A 1 102 ? -9.653 -7.069 -4.067 1.00 96.56 102 VAL A N 1
ATOM 769 C CA . VAL A 1 102 ? -8.444 -7.868 -4.340 1.00 96.56 102 VAL A CA 1
ATOM 770 C C . VAL A 1 102 ? -8.583 -8.675 -5.624 1.00 96.56 102 VAL A C 1
ATOM 772 O O . VAL A 1 102 ? -7.705 -8.624 -6.479 1.00 96.56 102 VAL A O 1
ATOM 775 N N . ASN A 1 103 ? -9.705 -9.376 -5.803 1.00 95.06 103 ASN A N 1
ATOM 776 C CA . ASN A 1 103 ? -9.949 -10.167 -7.012 1.00 95.06 103 ASN A CA 1
ATOM 777 C C . ASN A 1 103 ? -10.012 -9.311 -8.285 1.00 95.06 103 ASN A C 1
ATOM 779 O O . ASN A 1 103 ? -9.720 -9.806 -9.370 1.00 95.06 103 ASN A O 1
ATOM 783 N N . THR A 1 104 ? -10.415 -8.045 -8.161 1.00 95.75 104 THR A N 1
ATOM 784 C CA . THR A 1 104 ? -10.465 -7.107 -9.289 1.00 95.75 104 THR A CA 1
ATOM 785 C C . THR A 1 104 ? -9.075 -6.586 -9.644 1.00 95.75 104 THR A C 1
ATOM 787 O O . THR A 1 104 ? -8.773 -6.432 -10.825 1.00 95.75 104 THR A O 1
ATOM 790 N N . ILE A 1 105 ? -8.239 -6.322 -8.636 1.00 93.12 105 ILE A N 1
ATOM 791 C CA . ILE A 1 105 ? -6.864 -5.845 -8.824 1.00 93.12 105 ILE A CA 1
ATOM 792 C C . ILE A 1 105 ? -5.962 -6.976 -9.341 1.00 93.12 105 ILE A C 1
ATOM 794 O O . ILE A 1 105 ? -5.166 -6.741 -10.242 1.00 93.12 105 ILE A O 1
ATOM 798 N N . ALA A 1 106 ? -6.153 -8.202 -8.839 1.00 93.75 106 ALA A N 1
ATOM 799 C CA . ALA A 1 106 ? -5.353 -9.385 -9.163 1.00 93.75 106 ALA A CA 1
ATOM 800 C C . ALA A 1 106 ? -3.837 -9.152 -8.956 1.00 93.75 106 ALA A C 1
ATOM 802 O O . ALA A 1 106 ? -3.068 -9.244 -9.917 1.00 93.75 106 ALA A O 1
ATOM 803 N N . PRO A 1 107 ? -3.416 -8.844 -7.712 1.00 91.31 107 PRO A N 1
ATOM 804 C CA . PRO A 1 107 ? -2.048 -8.434 -7.419 1.00 91.31 107 PRO A CA 1
ATOM 805 C C . PRO A 1 107 ? -1.052 -9.586 -7.597 1.00 91.31 107 PRO A C 1
ATOM 807 O O . PRO A 1 107 ? -1.398 -10.762 -7.458 1.00 91.31 107 PRO A O 1
ATOM 810 N N . GLU A 1 108 ? 0.210 -9.240 -7.849 1.00 89.56 108 GLU A N 1
ATOM 811 C CA . GLU A 1 108 ? 1.314 -10.209 -7.886 1.00 89.56 108 GLU A CA 1
ATOM 812 C C . GLU A 1 108 ? 1.573 -10.822 -6.500 1.00 89.56 108 GLU A C 1
ATOM 814 O O . GLU A 1 108 ? 1.700 -12.042 -6.373 1.00 89.56 108 GLU A O 1
ATOM 819 N N . HIS A 1 109 ? 1.607 -9.976 -5.465 1.00 92.56 109 HIS A N 1
ATOM 820 C CA . HIS A 1 109 ? 1.757 -10.367 -4.065 1.00 92.56 109 HIS A CA 1
ATOM 821 C C . HIS A 1 109 ? 0.558 -9.872 -3.249 1.00 92.56 109 HIS A C 1
ATOM 823 O O . HIS A 1 109 ? 0.170 -8.707 -3.368 1.00 92.56 109 HIS A O 1
ATOM 829 N N . LEU A 1 110 ? 0.001 -10.763 -2.423 1.00 90.50 110 LEU A N 1
ATOM 830 C CA . LEU A 1 110 ? -1.131 -10.531 -1.520 1.00 90.50 110 LEU A CA 1
ATOM 831 C C . LEU A 1 110 ? -0.765 -10.923 -0.085 1.00 90.50 110 LEU A C 1
ATOM 833 O O . LEU A 1 110 ? -0.198 -12.031 0.064 1.00 90.50 110 LEU A O 1
#

Secondary structure (DSSP, 8-state):
-GGGGBTTB---------EEEEE--S-S-HHHHHHHHHHHHTT-TT-EEEEEES-HHHHHHHHHHHHHHGGG-TTHHHHHHHHHHH-EEEE-SSHHHHHHHHHHH--SB-

Sequence (110 aa):
AKGMVFGEVGIDMIAGPSEILIVCDGKTDPEWIAMDLFSQAEHDEDAQAILITDDAAFIEAVQSAMGRLLPTMARQEIIQQSLQHRAAFILVQDMNEAISVVNTIAPEHL

Foldseek 3Di:
DLVVCPPVDDDDDDDDAAEAEDEDALPDQLLVLLVVQLVQQLPALQYAGEYEYQDPVSVVNNVVSNVVCLVVDPSSVSSVSNCVPHYYYHHDNDVVVVVVVCVVVVHPHD

Radius of gyration: 16.01 Å; chains: 1; bounding box: 36×29×47 Å